Protein AF-A0A6H0SGT1-F1 (afdb_monomer)

Structure (mmCIF, N/CA/C/O backbone):
data_AF-A0A6H0SGT1-F1
#
_entry.id   AF-A0A6H0SGT1-F1
#
loop_
_atom_site.group_PDB
_atom_site.id
_atom_site.type_symbol
_atom_site.label_atom_id
_atom_site.label_alt_id
_atom_site.label_comp_id
_atom_site.label_asym_id
_atom_site.label_entity_id
_atom_site.label_seq_id
_atom_site.pdbx_PDB_ins_code
_atom_site.Cartn_x
_atom_site.Cartn_y
_atom_site.Cartn_z
_atom_site.occupancy
_atom_site.B_iso_or_equiv
_atom_site.auth_seq_id
_atom_site.auth_comp_id
_atom_site.auth_asym_id
_atom_site.auth_atom_id
_atom_site.pdbx_PDB_model_num
ATOM 1 N N . MET A 1 1 ? 13.931 -27.449 9.628 1.00 47.72 1 MET A N 1
ATOM 2 C CA . MET A 1 1 ? 12.534 -27.487 9.147 1.00 47.72 1 MET A CA 1
ATOM 3 C C . MET A 1 1 ? 11.680 -26.548 9.993 1.00 47.72 1 MET A C 1
ATOM 5 O O . MET A 1 1 ? 11.081 -26.978 10.964 1.00 47.72 1 MET A O 1
ATOM 9 N N . LEU A 1 2 ? 11.683 -25.255 9.665 1.00 51.72 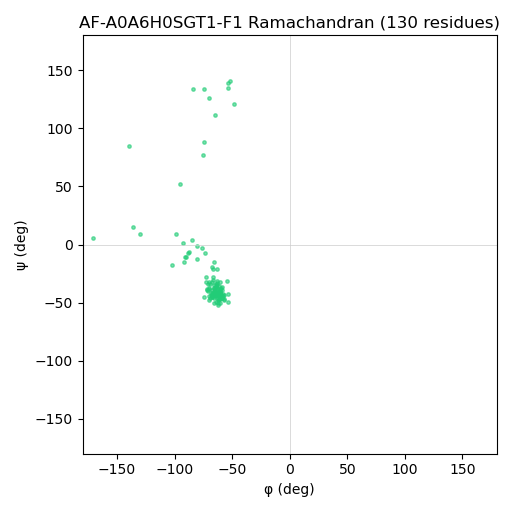2 LEU A N 1
ATOM 10 C CA . LEU A 1 2 ? 10.940 -24.199 10.367 1.00 51.72 2 LEU A CA 1
ATOM 11 C C . LEU A 1 2 ? 10.370 -23.258 9.300 1.00 51.72 2 LEU A C 1
ATOM 13 O O . LEU A 1 2 ? 11.029 -22.300 8.916 1.00 51.72 2 LEU A O 1
ATOM 17 N N . GLY A 1 3 ? 9.203 -23.582 8.737 1.00 54.75 3 GLY A N 1
ATOM 18 C CA . GLY A 1 3 ? 8.656 -22.749 7.659 1.00 54.75 3 GLY A CA 1
ATOM 19 C C . GLY A 1 3 ? 7.230 -23.014 7.177 1.00 54.75 3 GLY A C 1
ATOM 20 O O . GLY A 1 3 ? 6.842 -22.392 6.200 1.00 54.75 3 GLY A O 1
ATOM 21 N N . VAL A 1 4 ? 6.433 -23.904 7.792 1.00 51.19 4 VAL A N 1
ATOM 22 C CA . VAL A 1 4 ? 5.152 -24.334 7.169 1.00 51.19 4 VAL A CA 1
ATOM 23 C C . VAL A 1 4 ? 3.915 -24.266 8.088 1.00 51.19 4 VAL A C 1
ATOM 25 O O . VAL A 1 4 ? 2.831 -24.660 7.685 1.00 51.19 4 VAL A O 1
ATOM 28 N N . ILE A 1 5 ? 3.982 -23.682 9.292 1.00 56.22 5 ILE A N 1
ATOM 29 C CA . ILE A 1 5 ? 2.788 -23.601 10.177 1.00 56.22 5 ILE A CA 1
ATOM 30 C C . ILE A 1 5 ? 1.982 -22.287 10.006 1.00 56.22 5 ILE A C 1
ATOM 32 O O . ILE A 1 5 ? 0.940 -22.103 10.622 1.00 56.22 5 ILE A O 1
ATOM 36 N N . ALA A 1 6 ? 2.370 -21.377 9.106 1.00 55.41 6 ALA A N 1
ATOM 37 C CA . ALA A 1 6 ? 1.659 -20.100 8.923 1.00 55.41 6 ALA A CA 1
ATOM 38 C C . ALA A 1 6 ? 0.373 -20.178 8.062 1.00 55.41 6 ALA A C 1
ATOM 40 O O . ALA A 1 6 ? -0.288 -19.165 7.862 1.00 55.41 6 ALA A O 1
ATOM 41 N N . GLY A 1 7 ? 0.016 -21.353 7.527 1.00 47.03 7 GLY A N 1
ATOM 42 C CA . GLY A 1 7 ? -1.015 -21.478 6.486 1.00 47.03 7 GLY A CA 1
ATOM 43 C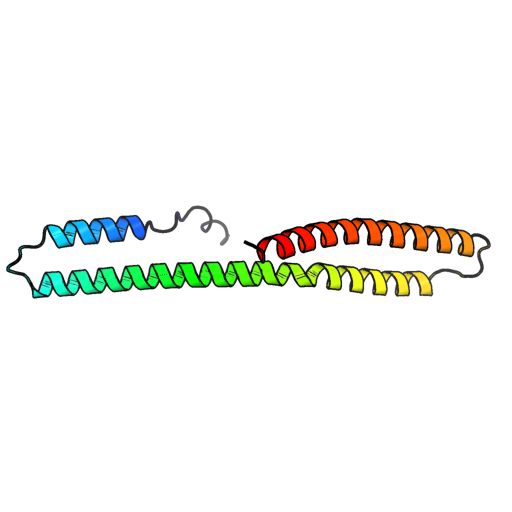 C . GLY A 1 7 ? -2.459 -21.696 6.950 1.00 47.03 7 GLY A C 1
ATOM 44 O O . GLY A 1 7 ? -3.353 -21.620 6.115 1.00 47.03 7 GLY A O 1
ATOM 45 N N . ASN A 1 8 ? -2.718 -21.984 8.233 1.00 49.97 8 ASN A N 1
ATOM 46 C CA . ASN A 1 8 ? -4.068 -22.381 8.676 1.00 49.97 8 ASN A CA 1
ATOM 47 C C . ASN A 1 8 ? -4.552 -21.723 9.979 1.00 49.97 8 ASN A C 1
ATOM 49 O O . ASN A 1 8 ? -5.533 -22.165 10.576 1.00 49.97 8 ASN A O 1
ATOM 53 N N . LEU A 1 9 ? -3.891 -20.655 10.431 1.00 53.16 9 LEU A N 1
ATOM 54 C CA . LEU A 1 9 ? -4.444 -19.807 11.484 1.00 53.16 9 LEU A CA 1
ATOM 55 C C . LEU A 1 9 ? -5.554 -18.964 10.859 1.00 53.16 9 LEU A C 1
ATOM 57 O O . LEU A 1 9 ? -5.316 -17.863 10.368 1.00 53.16 9 LEU A O 1
ATOM 61 N N . LYS A 1 10 ? -6.778 -19.507 10.851 1.00 63.91 10 LYS A N 1
ATOM 62 C CA . LYS A 1 10 ? -7.983 -18.700 10.652 1.00 63.91 10 LYS A CA 1
ATOM 63 C C . LYS A 1 10 ? -7.862 -17.508 11.611 1.00 63.91 10 LYS A C 1
ATOM 65 O O . LYS A 1 10 ? -7.723 -17.751 12.814 1.00 63.91 10 LYS A O 1
ATOM 70 N N . PRO A 1 11 ? -7.863 -16.259 11.111 1.00 66.62 11 PRO A N 1
ATOM 71 C CA . PRO A 1 11 ? -7.789 -15.106 11.987 1.00 66.62 11 PRO A CA 1
ATOM 72 C C . PRO A 1 11 ? -8.899 -15.221 13.038 1.00 66.62 11 PRO A C 1
ATOM 74 O O . PRO A 1 11 ? -10.003 -15.665 12.693 1.00 66.62 11 PRO A O 1
ATOM 77 N N . PRO A 1 12 ? -8.620 -14.891 14.309 1.00 73.25 12 PRO A N 1
ATOM 78 C CA . PRO A 1 12 ? -9.635 -14.941 15.347 1.00 73.25 12 PRO A CA 1
ATOM 79 C C . PRO A 1 12 ? -10.851 -14.122 14.905 1.00 73.25 12 PRO A C 1
ATOM 81 O O . PRO A 1 12 ? -10.713 -13.022 14.369 1.00 73.25 12 PRO A O 1
ATOM 84 N N . ASP A 1 13 ? -12.046 -14.681 15.086 1.00 83.94 13 ASP A N 1
ATOM 85 C CA . ASP A 1 13 ? -13.299 -14.014 14.731 1.00 83.94 13 ASP A CA 1
ATOM 86 C C . ASP A 1 13 ? -13.624 -12.933 15.771 1.00 83.94 13 ASP A C 1
ATOM 88 O O . ASP A 1 13 ? -14.434 -13.123 16.678 1.00 83.94 13 ASP A O 1
ATOM 92 N N . VAL A 1 14 ? -12.927 -11.799 15.668 1.00 85.56 14 VAL A N 1
ATOM 93 C CA . VAL A 1 14 ? -13.038 -10.669 16.603 1.00 85.56 14 VAL A CA 1
ATOM 94 C C . VAL A 1 14 ? -14.463 -10.117 16.631 1.00 85.56 14 VAL A C 1
ATOM 96 O O . VAL A 1 14 ? -14.975 -9.786 17.697 1.00 85.56 14 VAL A O 1
ATOM 99 N N . ARG A 1 15 ? -15.147 -10.085 15.480 1.00 88.44 15 ARG A N 1
ATOM 100 C CA . ARG A 1 15 ? -16.544 -9.634 15.399 1.00 88.44 15 ARG A CA 1
ATOM 101 C C . ARG A 1 15 ? -17.473 -10.586 16.150 1.00 88.44 15 ARG A C 1
ATOM 103 O O . ARG A 1 15 ? -18.308 -10.125 16.921 1.00 88.44 15 ARG A O 1
ATOM 110 N N . GLY A 1 16 ? -17.288 -11.896 15.987 1.00 90.75 16 GLY A N 1
ATOM 111 C CA . GLY A 1 16 ? -18.028 -12.904 16.747 1.00 90.75 16 GLY A CA 1
ATOM 112 C C . GLY A 1 16 ? -17.770 -12.846 18.257 1.00 90.75 16 GLY A C 1
ATOM 113 O O . GLY A 1 16 ? -18.674 -13.134 19.038 1.00 90.75 16 GLY A O 1
ATOM 114 N N . LEU A 1 17 ? -16.568 -12.447 18.686 1.00 88.94 17 LEU A N 1
ATOM 115 C CA . LEU A 1 17 ? -16.254 -12.221 20.102 1.00 88.94 17 LEU A CA 1
ATOM 116 C C . LEU A 1 17 ? -16.967 -10.982 20.663 1.00 88.94 17 LEU A C 1
ATOM 118 O O . LEU A 1 17 ? -17.571 -11.079 21.724 1.00 88.94 17 LEU A O 1
ATOM 122 N N . ILE A 1 18 ? -16.979 -9.862 19.933 1.00 92.56 18 ILE A N 1
ATOM 123 C CA . ILE A 1 18 ? -17.685 -8.635 20.348 1.00 92.56 18 ILE A CA 1
ATOM 124 C C . ILE A 1 18 ? -19.188 -8.894 20.521 1.00 92.56 18 ILE A C 1
ATOM 126 O O . ILE A 1 18 ? -19.773 -8.477 21.515 1.00 92.56 18 ILE A O 1
ATOM 130 N N . VAL A 1 19 ? -19.814 -9.632 19.597 1.00 94.00 19 VAL A N 1
ATOM 131 C CA . VAL A 1 19 ? -21.243 -9.988 19.702 1.00 94.00 19 VAL A CA 1
ATOM 132 C C . VAL A 1 19 ? -21.528 -10.798 20.971 1.00 94.00 19 VAL A C 1
ATOM 134 O O . VAL A 1 19 ? -22.531 -10.560 21.639 1.00 94.00 19 VAL A O 1
ATOM 137 N N . LYS A 1 20 ? -20.639 -11.728 21.337 1.00 93.00 20 LYS A N 1
ATOM 138 C CA . LYS A 1 20 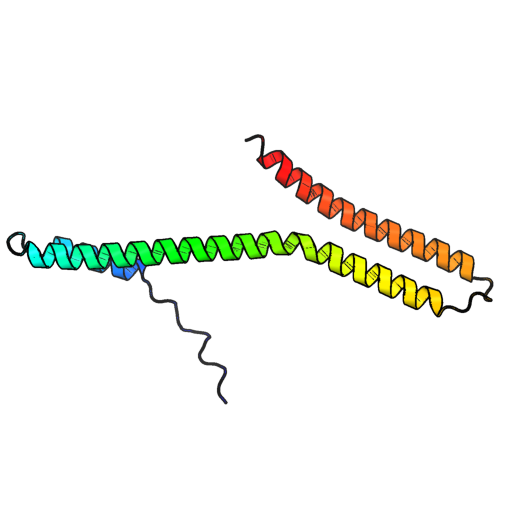? -20.767 -12.493 22.587 1.00 93.00 20 LYS A CA 1
ATOM 139 C C . LYS A 1 20 ? -20.591 -11.608 23.819 1.00 93.00 20 LYS A C 1
ATOM 141 O O . LYS A 1 20 ? -21.348 -11.763 24.770 1.00 93.00 20 LYS A O 1
ATOM 146 N N . ASP A 1 21 ? -19.635 -10.682 23.798 1.00 92.06 21 ASP A N 1
ATOM 147 C CA . ASP A 1 21 ? -19.424 -9.735 24.898 1.00 92.06 21 ASP A CA 1
ATOM 148 C C . ASP A 1 21 ? -20.651 -8.812 25.081 1.00 92.06 21 ASP A C 1
ATOM 150 O O . ASP A 1 21 ? -21.024 -8.511 26.216 1.00 92.06 21 ASP A O 1
ATOM 154 N N . MET A 1 22 ? -21.334 -8.428 23.993 1.00 92.56 22 MET A N 1
ATOM 155 C CA . MET A 1 22 ? -22.591 -7.663 24.045 1.00 92.56 22 MET A CA 1
ATOM 156 C C . MET A 1 22 ? -23.756 -8.466 24.639 1.00 92.56 22 MET A C 1
ATOM 158 O O . MET A 1 22 ? -24.433 -7.967 25.534 1.00 92.56 22 MET A O 1
ATOM 162 N N . ASP A 1 23 ? -23.945 -9.725 24.229 1.00 94.25 23 ASP A N 1
ATOM 163 C CA . ASP A 1 23 ? -24.951 -10.622 24.833 1.00 94.25 23 ASP A CA 1
ATOM 164 C C . ASP A 1 23 ? -24.671 -10.853 26.330 1.00 94.25 23 ASP A C 1
ATOM 166 O O . ASP A 1 23 ? -25.583 -10.859 27.158 1.00 94.25 23 ASP A O 1
ATOM 170 N N . LEU A 1 24 ? -23.397 -10.972 26.722 1.00 92.56 24 LEU A N 1
ATOM 171 C CA . LEU A 1 24 ? -23.014 -11.043 28.133 1.00 92.56 24 LEU A CA 1
ATOM 172 C C . LEU A 1 24 ? -23.362 -9.757 28.886 1.00 92.56 24 LEU A C 1
ATOM 174 O O . LEU A 1 24 ? -23.874 -9.840 30.002 1.00 92.56 24 LEU A O 1
ATOM 178 N N . LEU A 1 25 ? -23.122 -8.586 28.293 1.00 92.25 25 LEU A N 1
ATOM 179 C CA . LEU A 1 25 ? -23.464 -7.303 28.902 1.00 92.25 25 LEU A CA 1
ATOM 180 C C . LEU A 1 25 ? -24.970 -7.173 29.151 1.00 92.25 25 LEU A C 1
ATOM 182 O O 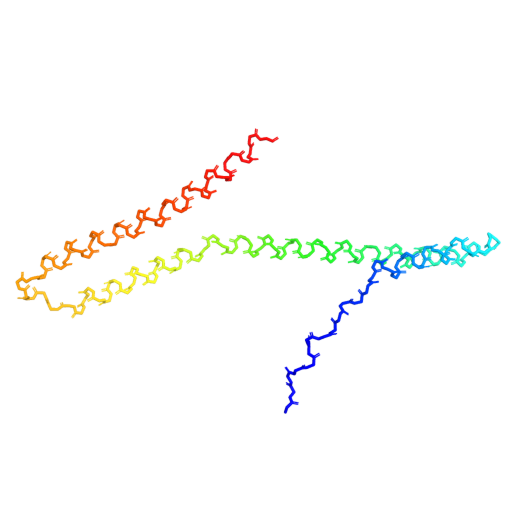. LEU A 1 25 ? -25.370 -6.697 30.214 1.00 92.25 25 LEU A O 1
ATOM 186 N N . GLU A 1 26 ? -25.807 -7.621 28.217 1.00 92.94 26 GLU A N 1
ATOM 187 C CA . GLU A 1 26 ? -27.265 -7.620 28.373 1.00 92.94 26 GLU A CA 1
ATOM 188 C C . GLU A 1 26 ? -27.720 -8.486 29.553 1.00 92.94 26 GLU A C 1
ATOM 190 O O . GLU A 1 26 ? -28.628 -8.099 30.289 1.00 92.94 26 GLU A O 1
ATOM 195 N N . ARG A 1 27 ? -27.032 -9.605 29.797 1.00 93.56 27 ARG A N 1
ATOM 196 C CA . ARG A 1 27 ? -27.345 -10.559 30.872 1.00 93.56 27 ARG A CA 1
ATOM 197 C C . ARG A 1 27 ? -26.841 -10.145 32.255 1.00 93.56 27 ARG A C 1
ATOM 199 O O . ARG A 1 27 ? -27.241 -10.768 33.239 1.00 93.56 27 ARG A O 1
ATOM 206 N N . ILE A 1 28 ? -25.965 -9.140 32.367 1.00 89.69 28 ILE A N 1
ATOM 207 C CA . ILE A 1 28 ? -25.482 -8.682 33.677 1.00 89.69 28 ILE A CA 1
ATOM 208 C C . ILE A 1 28 ? -26.623 -7.969 34.424 1.00 89.69 28 ILE A C 1
ATOM 210 O O . ILE A 1 28 ? -27.167 -6.992 33.902 1.00 89.69 28 ILE A O 1
ATOM 214 N N . PRO A 1 29 ? -26.944 -8.386 35.662 1.00 92.00 29 PRO A N 1
ATOM 215 C CA . PRO A 1 29 ? -27.939 -7.725 36.5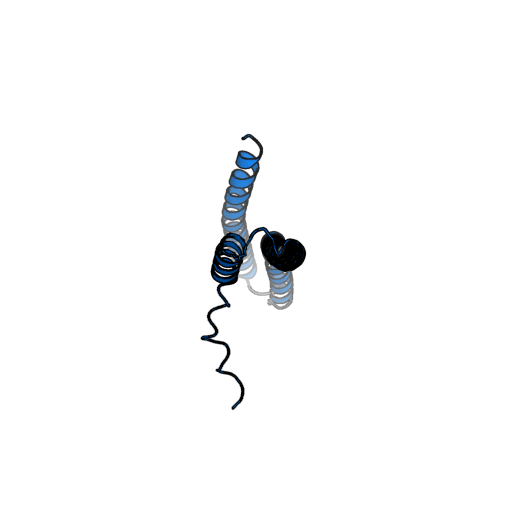01 1.00 92.00 29 PRO A CA 1
ATOM 216 C 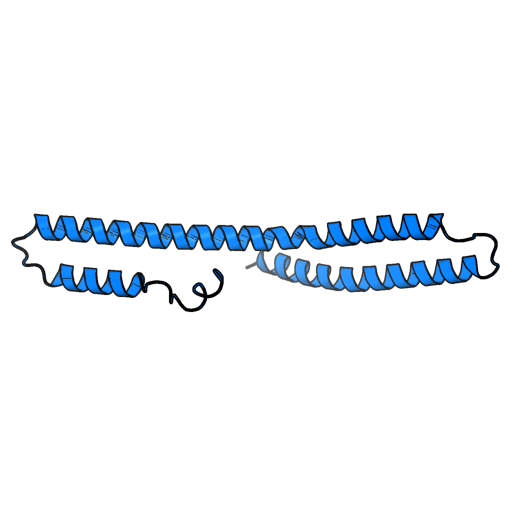C . PRO A 1 29 ? -27.705 -6.209 36.656 1.00 92.00 29 PRO A C 1
ATOM 218 O O . PRO A 1 29 ? -26.565 -5.747 36.752 1.00 92.00 29 PRO A O 1
ATOM 221 N N . ALA A 1 30 ? -28.783 -5.416 36.653 1.00 85.56 30 ALA A N 1
ATOM 222 C CA . ALA A 1 30 ? -28.713 -3.948 36.642 1.00 85.56 30 ALA A CA 1
ATOM 223 C C . ALA A 1 30 ? -28.131 -3.338 37.934 1.00 85.56 30 ALA A C 1
ATOM 225 O O . ALA A 1 30 ? -27.613 -2.225 37.914 1.00 85.56 30 ALA A O 1
ATOM 226 N N . ASP A 1 31 ? -28.165 -4.080 39.039 1.00 88.75 31 ASP A N 1
ATOM 227 C CA . ASP A 1 31 ? -27.531 -3.745 40.317 1.00 88.75 31 ASP A CA 1
ATOM 228 C C . ASP A 1 31 ? -25.992 -3.767 40.243 1.00 88.75 31 ASP A C 1
ATOM 230 O O . ASP A 1 31 ? -25.321 -3.130 41.052 1.00 88.75 31 ASP A O 1
ATOM 234 N N . GLN A 1 32 ? -25.408 -4.427 39.237 1.00 91.31 32 GLN A N 1
ATOM 235 C CA . GLN A 1 32 ? -23.957 -4.531 39.050 1.00 91.31 32 GLN A CA 1
ATOM 236 C C . GLN A 1 32 ? -23.414 -3.462 38.088 1.00 91.31 32 GLN A C 1
ATOM 238 O O . GLN A 1 32 ? -22.688 -3.769 37.135 1.00 91.31 32 GLN A O 1
ATOM 243 N N . ALA A 1 33 ? -23.741 -2.192 38.348 1.00 91.00 33 ALA A N 1
ATOM 244 C CA . ALA A 1 33 ? -23.394 -1.058 37.484 1.00 91.00 33 ALA A CA 1
ATOM 245 C C . ALA A 1 33 ? -21.888 -0.971 37.161 1.00 91.00 33 ALA A C 1
ATOM 247 O O . ALA A 1 33 ? -21.507 -0.787 36.006 1.00 91.00 33 ALA A O 1
ATOM 248 N N . GLU A 1 34 ? -21.018 -1.185 38.151 1.00 91.69 34 GLU A N 1
ATOM 249 C CA . GLU A 1 34 ? -19.562 -1.123 37.964 1.00 91.69 34 GLU A CA 1
ATOM 250 C C . GLU A 1 34 ? -19.035 -2.241 37.043 1.00 91.69 34 GLU A C 1
ATOM 252 O O . GLU A 1 34 ? -18.136 -2.029 36.228 1.00 91.69 34 GLU A O 1
ATOM 257 N N . ARG A 1 35 ? -19.614 -3.445 37.137 1.00 91.00 35 ARG A N 1
ATOM 258 C CA . ARG A 1 35 ? -19.232 -4.584 36.293 1.00 91.00 35 ARG A CA 1
ATOM 259 C C . ARG A 1 35 ? -19.687 -4.372 34.851 1.00 91.00 35 ARG A C 1
ATOM 261 O O . ARG A 1 35 ? -18.919 -4.661 33.936 1.00 91.00 35 ARG A O 1
ATOM 268 N N . ARG A 1 36 ? -20.895 -3.827 34.654 1.00 93.31 36 ARG A N 1
ATOM 269 C CA . ARG A 1 36 ? -21.393 -3.431 33.327 1.00 93.31 36 ARG A CA 1
ATOM 270 C C . ARG A 1 36 ? -20.495 -2.373 32.697 1.00 93.31 36 ARG A C 1
ATOM 272 O O . ARG A 1 36 ? -20.084 -2.548 31.557 1.00 93.31 36 ARG A O 1
ATOM 279 N N . ALA A 1 37 ? -20.132 -1.336 33.453 1.00 93.94 37 ALA A N 1
ATOM 280 C CA . ALA A 1 37 ? -19.255 -0.271 32.972 1.00 93.94 37 ALA A CA 1
ATOM 281 C C . ALA A 1 37 ? -17.875 -0.802 32.544 1.00 93.94 37 ALA A C 1
ATOM 283 O O . ALA A 1 37 ? -17.376 -0.445 31.480 1.00 93.94 37 ALA A O 1
ATOM 284 N N . ARG A 1 38 ? -17.280 -1.710 33.331 1.00 93.44 38 ARG A N 1
ATOM 285 C CA . ARG A 1 38 ? -15.999 -2.344 32.981 1.00 93.44 38 ARG A CA 1
ATOM 286 C C . ARG A 1 38 ? -16.079 -3.207 31.723 1.00 93.44 38 ARG A C 1
ATOM 288 O O . ARG A 1 38 ? -15.163 -3.163 30.907 1.00 93.44 38 ARG A O 1
ATOM 295 N N . LEU A 1 39 ? -17.148 -3.988 31.566 1.00 93.31 39 LEU A N 1
ATOM 296 C CA . LEU A 1 39 ? -17.330 -4.812 30.371 1.00 93.31 39 LEU A CA 1
ATOM 297 C C . LEU A 1 39 ? -17.553 -3.934 29.133 1.00 93.31 39 LEU A C 1
ATOM 299 O O . LEU A 1 39 ? -16.885 -4.151 28.126 1.00 93.31 39 LEU A O 1
ATOM 303 N N . GLN A 1 40 ? -18.396 -2.901 29.242 1.00 94.06 40 GLN A N 1
ATOM 304 C CA . GLN A 1 40 ? -18.619 -1.916 28.181 1.00 94.06 40 GLN A CA 1
ATOM 305 C C . GLN A 1 40 ? -17.300 -1.288 27.711 1.00 94.06 40 GLN A C 1
ATOM 307 O O . GLN A 1 40 ? -16.999 -1.339 26.525 1.00 94.06 40 GLN A O 1
ATOM 312 N N . ALA A 1 41 ? -16.459 -0.814 28.637 1.00 94.94 41 ALA A N 1
ATOM 313 C CA . ALA A 1 41 ? -15.162 -0.232 28.290 1.00 94.94 41 ALA A CA 1
ATOM 314 C C . ALA A 1 41 ? -14.246 -1.215 27.530 1.00 94.94 41 ALA A C 1
ATOM 316 O O . ALA A 1 41 ? -13.535 -0.822 26.607 1.00 94.94 41 ALA A O 1
ATOM 317 N N . SER A 1 42 ? -14.276 -2.508 27.879 1.00 93.50 42 SER A N 1
ATOM 318 C CA . SER A 1 42 ? -13.509 -3.531 27.156 1.00 93.50 42 SER A CA 1
ATOM 319 C C . SER A 1 42 ? -14.049 -3.807 25.750 1.00 93.50 42 SER A C 1
ATOM 321 O O . SER A 1 42 ? -13.266 -4.186 24.876 1.00 93.50 42 SER A O 1
ATOM 323 N N . ILE A 1 43 ? -15.362 -3.698 25.543 1.00 94.31 43 ILE A N 1
ATOM 324 C CA . ILE A 1 43 ? -15.990 -3.850 24.227 1.00 94.31 43 ILE A CA 1
ATOM 325 C C . ILE A 1 43 ? -15.623 -2.666 23.341 1.00 94.31 43 ILE A C 1
ATOM 327 O O . ILE A 1 43 ? -15.175 -2.881 22.217 1.00 94.31 43 ILE A O 1
ATOM 331 N N . ASP A 1 44 ? -15.745 -1.448 23.868 1.00 95.75 44 ASP A N 1
ATOM 332 C CA . ASP A 1 44 ? -15.426 -0.216 23.147 1.00 95.75 44 ASP A CA 1
ATOM 333 C C . ASP A 1 44 ? -13.969 -0.240 22.663 1.00 95.75 44 ASP A C 1
ATOM 335 O O . ASP A 1 44 ? -13.708 -0.072 21.473 1.00 95.75 44 ASP A O 1
ATOM 339 N N . GLN A 1 45 ? -13.030 -0.623 23.537 1.00 94.88 45 GLN A N 1
ATOM 340 C CA . GLN A 1 45 ? -11.626 -0.783 23.157 1.00 94.88 45 GLN A CA 1
ATOM 341 C C . GLN A 1 45 ? -11.432 -1.784 21.999 1.00 94.88 45 GLN A C 1
ATOM 343 O O . GLN A 1 45 ? -10.668 -1.522 21.069 1.00 94.88 45 GLN A O 1
ATOM 348 N N . ARG A 1 46 ? -12.124 -2.934 22.014 1.00 92.69 46 ARG A N 1
ATOM 349 C CA . ARG A 1 46 ? -12.031 -3.917 20.916 1.00 92.69 46 ARG A CA 1
ATOM 350 C C . ARG A 1 46 ? -12.606 -3.384 19.603 1.00 92.69 46 ARG A C 1
ATOM 352 O O . ARG A 1 46 ? -12.110 -3.743 18.534 1.00 92.69 46 ARG A O 1
ATOM 359 N N . ILE A 1 47 ? -13.658 -2.570 19.667 1.00 93.88 47 ILE A N 1
ATOM 360 C CA . ILE A 1 47 ? -14.247 -1.920 18.492 1.00 93.88 47 ILE A CA 1
ATOM 361 C C . ILE A 1 47 ? -13.241 -0.927 17.898 1.00 93.88 47 ILE A C 1
ATOM 363 O O . ILE A 1 47 ? -12.992 -0.980 16.693 1.00 93.88 47 ILE A O 1
ATOM 367 N N . ASP A 1 48 ? -12.606 -0.103 18.729 1.00 94.56 48 ASP A N 1
ATOM 368 C CA . ASP A 1 48 ? -11.600 0.875 18.296 1.00 94.56 48 ASP A CA 1
ATOM 369 C C . ASP A 1 48 ? -10.389 0.207 17.630 1.00 94.56 48 ASP A C 1
ATOM 371 O O . ASP A 1 48 ? -9.912 0.647 16.578 1.00 94.56 48 ASP A O 1
ATOM 375 N N . GLU A 1 49 ? -9.918 -0.910 18.190 1.00 91.12 49 GLU A N 1
ATOM 376 C CA . GLU A 1 49 ? -8.853 -1.720 17.591 1.00 91.12 49 GLU A CA 1
ATOM 377 C C . GLU A 1 49 ? -9.259 -2.257 16.208 1.00 91.12 49 GLU A C 1
ATOM 379 O O . GLU A 1 49 ? -8.461 -2.231 15.263 1.00 91.12 49 GLU A O 1
ATOM 384 N N . LEU A 1 50 ? -10.510 -2.707 16.054 1.00 89.50 50 LEU A N 1
ATOM 385 C CA . LEU A 1 50 ? -11.035 -3.213 14.785 1.00 89.50 50 LEU A CA 1
ATOM 386 C C . LEU A 1 50 ? -11.163 -2.104 13.729 1.00 89.50 50 LEU A C 1
ATOM 388 O O . LEU A 1 50 ? -10.860 -2.342 12.556 1.00 89.50 50 LEU A O 1
ATOM 392 N N . ILE A 1 51 ? -11.583 -0.904 14.135 1.00 91.50 51 ILE A N 1
ATOM 393 C CA . ILE A 1 51 ? -11.635 0.281 13.271 1.00 91.50 51 ILE A CA 1
ATOM 394 C C . ILE A 1 51 ? -10.221 0.639 12.809 1.00 91.50 51 ILE A C 1
ATOM 396 O O . ILE A 1 51 ? -9.966 0.671 11.604 1.00 91.50 51 ILE A O 1
ATOM 400 N N . THR A 1 52 ? -9.281 0.777 13.746 1.00 92.00 52 THR A N 1
ATOM 401 C CA . THR A 1 52 ? -7.877 1.122 13.466 1.00 92.00 52 THR A CA 1
ATOM 402 C C . THR A 1 52 ? -7.223 0.114 12.515 1.00 92.00 52 THR A C 1
ATOM 404 O O . THR A 1 52 ? -6.518 0.481 11.572 1.00 92.00 52 THR A O 1
ATOM 407 N N . ALA A 1 53 ? -7.462 -1.185 12.716 1.00 86.31 53 ALA A N 1
ATOM 408 C CA . ALA A 1 53 ? -6.954 -2.228 11.826 1.00 86.31 53 ALA A CA 1
ATOM 409 C C . ALA A 1 53 ? -7.564 -2.139 10.414 1.00 86.31 53 ALA A C 1
ATOM 411 O O . ALA A 1 53 ? -6.870 -2.364 9.412 1.00 86.31 53 ALA A O 1
ATOM 412 N N . GLY A 1 54 ? -8.852 -1.800 10.322 1.00 86.19 54 GLY A N 1
ATOM 413 C CA . GLY A 1 54 ? -9.543 -1.552 9.059 1.00 86.19 54 GLY A CA 1
ATOM 414 C C . GLY A 1 54 ? -8.965 -0.355 8.306 1.00 86.19 54 GLY A C 1
ATOM 415 O O . GLY A 1 54 ? -8.680 -0.467 7.111 1.00 86.19 54 GLY A O 1
ATOM 416 N N . GLU A 1 55 ? -8.726 0.751 9.007 1.00 87.88 55 GLU A N 1
ATOM 417 C CA . GLU A 1 55 ? -8.102 1.962 8.466 1.00 87.88 55 GLU A CA 1
ATOM 418 C C . GLU A 1 55 ? -6.695 1.677 7.947 1.00 87.88 55 GLU A C 1
ATOM 420 O O . GLU A 1 55 ? -6.428 1.921 6.772 1.00 87.88 55 GLU A O 1
ATOM 425 N N . ARG A 1 56 ? -5.837 1.021 8.738 1.00 83.25 56 ARG A N 1
ATOM 426 C CA . ARG A 1 56 ? -4.496 0.622 8.278 1.00 83.25 56 ARG A CA 1
ATOM 427 C C . ARG A 1 56 ? -4.526 -0.287 7.061 1.00 83.25 56 ARG A C 1
ATOM 429 O O . ARG A 1 56 ? -3.695 -0.162 6.168 1.00 83.25 56 ARG A O 1
ATOM 436 N N . THR A 1 57 ? -5.475 -1.217 6.997 1.00 79.31 57 THR A N 1
ATOM 437 C CA . THR A 1 57 ? -5.624 -2.084 5.819 1.00 79.31 57 THR A CA 1
ATOM 438 C C . THR A 1 57 ? -6.001 -1.269 4.584 1.00 79.31 57 THR A C 1
ATOM 440 O O . THR A 1 57 ? -5.546 -1.570 3.477 1.00 79.31 57 THR A O 1
ATOM 443 N N . ARG A 1 58 ? -6.823 -0.230 4.761 1.00 79.69 58 ARG A N 1
ATOM 444 C CA . ARG A 1 58 ? -7.212 0.689 3.693 1.00 79.69 58 ARG A CA 1
ATOM 445 C C . ARG A 1 58 ? -6.037 1.554 3.251 1.00 79.69 58 ARG A C 1
ATOM 447 O O . ARG A 1 58 ? -5.765 1.583 2.060 1.00 79.69 58 ARG A O 1
ATOM 454 N N . GLU A 1 59 ? -5.283 2.124 4.185 1.00 77.12 59 GLU A N 1
ATOM 455 C CA . GLU A 1 59 ? -4.050 2.869 3.909 1.00 77.12 59 GLU A CA 1
ATOM 456 C C . GLU A 1 59 ? -3.017 2.012 3.176 1.00 77.12 59 GLU A C 1
ATOM 458 O O . GLU A 1 59 ? -2.443 2.449 2.184 1.00 77.12 59 GLU A O 1
ATOM 463 N N . LEU A 1 60 ? -2.811 0.763 3.603 1.00 74.69 60 LEU A N 1
ATOM 464 C CA . LEU A 1 60 ? -1.918 -0.174 2.919 1.00 74.69 60 LEU A CA 1
ATOM 465 C C . LEU A 1 60 ? -2.417 -0.509 1.509 1.00 74.69 60 LEU A C 1
ATOM 467 O O . LEU A 1 60 ? -1.612 -0.608 0.584 1.00 74.69 60 LEU A O 1
ATOM 471 N N . ARG A 1 61 ? -3.733 -0.670 1.316 1.00 74.50 61 ARG A N 1
ATOM 472 C CA . ARG A 1 61 ? -4.327 -0.848 -0.019 1.00 74.50 61 ARG A CA 1
ATOM 473 C C . ARG A 1 61 ? -4.148 0.386 -0.887 1.00 74.50 61 ARG A C 1
ATOM 475 O O . ARG A 1 61 ? -3.815 0.227 -2.056 1.00 74.50 61 ARG A O 1
ATOM 482 N N . ASP A 1 62 ? -4.339 1.575 -0.338 1.00 71.31 62 ASP A N 1
ATOM 483 C CA . ASP A 1 62 ? -4.204 2.834 -1.064 1.00 71.31 62 ASP A CA 1
ATOM 484 C C . ASP A 1 62 ? -2.735 3.118 -1.398 1.00 71.31 62 ASP A C 1
ATOM 486 O O . ASP A 1 62 ? -2.431 3.502 -2.524 1.00 71.31 62 ASP A O 1
ATOM 490 N N . ALA A 1 63 ? -1.804 2.801 -0.496 1.00 67.19 63 ALA A N 1
ATOM 491 C CA . ALA A 1 63 ? -0.366 2.829 -0.747 1.00 67.19 63 ALA A CA 1
ATOM 492 C C . ALA A 1 63 ? 0.063 1.788 -1.799 1.00 67.19 63 ALA A C 1
ATOM 494 O O . ALA A 1 63 ? 0.875 2.073 -2.677 1.00 67.19 63 ALA A O 1
ATOM 495 N N . ALA A 1 64 ? -0.504 0.580 -1.775 1.00 63.66 64 ALA A N 1
ATOM 496 C CA . ALA A 1 64 ? -0.251 -0.425 -2.808 1.00 63.66 64 ALA A CA 1
ATOM 497 C C . ALA A 1 64 ? -0.862 -0.031 -4.168 1.00 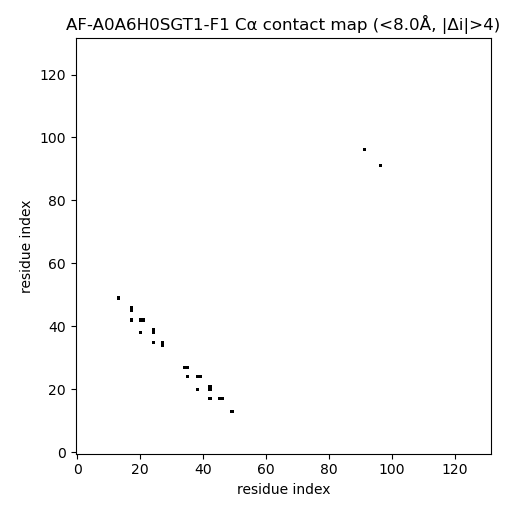63.66 64 ALA A C 1
ATOM 499 O O . ALA A 1 64 ? -0.295 -0.325 -5.223 1.00 63.66 64 ALA A O 1
ATOM 500 N N . MET A 1 65 ? -2.009 0.652 -4.160 1.00 61.00 65 MET A N 1
ATOM 501 C CA . MET A 1 65 ? -2.652 1.194 -5.358 1.00 61.00 65 MET A CA 1
ATOM 502 C C . MET A 1 65 ? -1.885 2.395 -5.919 1.00 61.00 65 MET A C 1
ATOM 504 O O . MET A 1 65 ? -1.732 2.480 -7.135 1.00 61.00 65 MET A O 1
ATOM 508 N N . SER A 1 66 ? -1.336 3.275 -5.079 1.00 59.41 66 SER A N 1
ATOM 509 C CA . SER A 1 66 ? -0.463 4.367 -5.523 1.00 59.41 66 SER A CA 1
ATOM 510 C C . SER A 1 66 ? 0.870 3.841 -6.072 1.00 59.41 66 SER A C 1
ATOM 512 O O . SER A 1 66 ? 1.371 4.355 -7.073 1.00 59.41 66 SER A O 1
ATOM 514 N N . TYR A 1 67 ? 1.380 2.722 -5.542 1.00 53.03 67 TYR A N 1
ATOM 515 C CA . TYR A 1 67 ? 2.564 2.035 -6.073 1.00 53.03 67 TYR A CA 1
ATOM 516 C C . TYR A 1 67 ? 2.378 1.490 -7.506 1.00 53.03 67 TYR A C 1
ATOM 518 O O . TYR A 1 67 ? 3.357 1.340 -8.244 1.00 53.03 67 TYR A O 1
ATOM 526 N N . ARG A 1 68 ? 1.137 1.272 -7.980 1.00 54.25 68 ARG A N 1
ATOM 527 C CA . ARG A 1 68 ? 0.878 0.921 -9.394 1.00 54.25 68 ARG A CA 1
ATOM 528 C C . ARG A 1 68 ? 1.222 2.040 -10.385 1.00 54.25 68 ARG A C 1
ATOM 530 O O . ARG A 1 68 ? 1.345 1.746 -11.573 1.00 54.25 68 ARG A O 1
ATOM 537 N N . GLY A 1 69 ? 1.412 3.283 -9.936 1.00 58.53 69 GLY A N 1
ATOM 538 C CA . GLY A 1 69 ? 1.774 4.409 -10.804 1.00 58.53 69 GLY A CA 1
ATOM 539 C C . GLY A 1 69 ? 3.218 4.379 -11.321 1.00 58.53 69 GLY A C 1
ATOM 540 O O . GLY A 1 69 ? 3.469 4.853 -12.424 1.00 58.53 69 GLY A O 1
ATOM 541 N N . ASN A 1 70 ? 4.153 3.771 -10.581 1.00 61.94 70 ASN A N 1
ATOM 542 C CA . ASN A 1 70 ? 5.594 3.950 -10.824 1.00 61.94 70 ASN A CA 1
ATOM 543 C C . ASN A 1 70 ? 6.270 2.781 -11.564 1.00 61.94 70 ASN A C 1
ATOM 545 O O . ASN A 1 70 ? 7.361 2.929 -12.112 1.00 61.94 70 ASN A O 1
ATOM 549 N N . TRP A 1 71 ? 5.632 1.606 -11.604 1.00 66.88 71 TRP A N 1
ATOM 550 C CA . TRP A 1 71 ? 6.211 0.413 -12.236 1.00 66.88 71 TRP A CA 1
ATOM 551 C C . TRP A 1 71 ? 6.434 0.596 -13.741 1.00 66.88 71 TRP A C 1
ATOM 553 O O . TRP A 1 71 ? 7.459 0.180 -14.275 1.00 66.88 71 TRP A O 1
ATOM 563 N N . ARG A 1 72 ? 5.498 1.272 -14.422 1.00 70.12 72 ARG A N 1
ATOM 564 C CA . ARG A 1 72 ? 5.619 1.598 -15.848 1.00 70.12 72 ARG A CA 1
ATOM 565 C C . ARG A 1 72 ? 6.891 2.394 -16.125 1.00 70.12 72 ARG A C 1
ATOM 567 O O . ARG A 1 72 ? 7.616 2.056 -17.051 1.00 70.12 72 ARG A O 1
ATOM 574 N N . ASP A 1 73 ? 7.147 3.428 -15.335 1.00 69.75 73 ASP A N 1
ATOM 575 C CA . ASP A 1 73 ? 8.256 4.348 -15.581 1.00 69.75 73 ASP A CA 1
ATOM 576 C C . ASP A 1 73 ? 9.600 3.661 -15.297 1.00 69.75 73 ASP A C 1
ATOM 578 O O . ASP A 1 73 ? 10.550 3.845 -16.053 1.00 69.75 73 ASP A O 1
ATOM 582 N N . ILE A 1 74 ? 9.649 2.759 -14.307 1.00 64.94 74 ILE A N 1
ATOM 583 C CA . ILE A 1 74 ? 10.800 1.875 -14.059 1.00 64.94 74 ILE A CA 1
ATOM 584 C C . ILE A 1 74 ? 11.049 0.948 -15.257 1.00 64.94 74 ILE A C 1
ATOM 586 O O . ILE A 1 74 ? 12.179 0.855 -15.732 1.00 64.94 74 ILE A O 1
ATOM 590 N N . VAL A 1 75 ? 10.015 0.284 -15.787 1.00 71.31 75 VAL A N 1
ATOM 591 C CA . VAL A 1 75 ? 10.162 -0.596 -16.962 1.00 71.31 75 VAL A CA 1
ATOM 592 C C . VAL A 1 75 ? 10.584 0.197 -18.201 1.00 71.31 75 VAL A C 1
ATOM 594 O O . VAL A 1 75 ? 11.474 -0.242 -18.925 1.00 71.31 75 VAL A O 1
ATOM 597 N N . LEU A 1 76 ? 10.004 1.379 -18.431 1.00 72.12 76 LEU A N 1
ATOM 598 C CA . LEU A 1 76 ? 10.387 2.263 -19.536 1.00 72.12 76 LEU A CA 1
ATOM 599 C C . LEU A 1 76 ? 11.837 2.737 -19.408 1.00 72.12 76 LEU A C 1
ATOM 601 O O . LEU A 1 76 ? 12.566 2.721 -20.398 1.00 72.12 76 LEU A O 1
ATOM 605 N N . PHE A 1 77 ? 12.274 3.103 -18.202 1.00 71.25 77 PHE A N 1
ATOM 606 C CA . PHE A 1 77 ? 13.660 3.474 -17.927 1.00 71.25 77 PHE A CA 1
ATOM 607 C C . PHE A 1 77 ? 14.617 2.311 -18.217 1.00 71.25 77 PHE A C 1
ATOM 609 O O . PHE A 1 77 ? 15.595 2.487 -18.941 1.00 71.25 77 PHE A O 1
ATOM 616 N N . VAL A 1 78 ? 14.300 1.101 -17.744 1.00 73.38 78 VAL A N 1
ATOM 617 C CA . VAL A 1 78 ? 15.088 -0.109 -18.030 1.00 73.38 78 VAL A CA 1
ATOM 618 C C . VAL A 1 78 ? 15.132 -0.397 -19.532 1.00 73.38 78 VAL A C 1
ATOM 620 O O . VAL A 1 78 ? 16.208 -0.654 -20.067 1.00 73.38 78 VAL A O 1
ATOM 623 N N . CYS A 1 79 ? 14.005 -0.298 -20.242 1.00 76.12 79 CYS A N 1
ATOM 624 C CA . CYS A 1 79 ? 13.970 -0.450 -21.697 1.00 76.12 79 CYS A CA 1
ATOM 625 C C . CYS A 1 79 ? 14.846 0.589 -22.412 1.00 76.12 79 CYS A C 1
ATOM 627 O O . CYS A 1 79 ? 15.578 0.222 -23.327 1.00 76.12 79 CYS A O 1
ATOM 629 N N . ALA A 1 80 ? 14.815 1.857 -21.995 1.00 76.44 80 ALA A N 1
ATOM 630 C CA . ALA A 1 80 ? 15.633 2.917 -22.584 1.00 76.44 80 ALA A CA 1
ATOM 631 C C . ALA A 1 80 ? 17.138 2.687 -22.355 1.00 76.44 80 ALA A C 1
ATOM 633 O O . ALA A 1 80 ? 17.943 2.844 -23.278 1.00 76.44 80 ALA A O 1
ATOM 634 N N . VAL A 1 81 ? 17.523 2.252 -21.151 1.00 76.12 81 VAL A N 1
ATOM 635 C CA . VAL A 1 81 ? 18.911 1.896 -20.824 1.00 76.12 81 VAL A CA 1
ATOM 636 C C . VAL A 1 81 ? 19.368 0.691 -21.647 1.00 76.12 81 VAL A C 1
ATOM 638 O O . VAL A 1 81 ? 20.409 0.758 -22.298 1.00 76.12 81 VAL A O 1
ATOM 641 N N . LEU A 1 82 ? 18.580 -0.388 -21.683 1.00 74.38 82 LEU A N 1
ATOM 642 C CA . LEU A 1 82 ? 18.895 -1.584 -22.470 1.00 74.38 82 LEU A CA 1
ATOM 643 C C . LEU A 1 82 ? 18.999 -1.272 -23.965 1.00 74.38 82 LEU A C 1
ATOM 645 O O . LEU A 1 82 ? 19.932 -1.739 -24.614 1.00 74.38 82 LEU A O 1
ATOM 649 N N . PHE A 1 83 ? 18.096 -0.448 -24.502 1.00 77.00 83 PHE A N 1
ATOM 650 C CA . PHE A 1 83 ? 18.167 0.018 -25.884 1.00 77.00 83 PHE A CA 1
ATOM 651 C C . PHE A 1 83 ? 19.480 0.760 -26.148 1.00 77.00 83 PHE A C 1
ATOM 653 O O . PHE A 1 83 ? 20.163 0.455 -27.120 1.00 77.00 83 PHE A O 1
ATOM 660 N N . THR A 1 84 ? 19.876 1.665 -25.251 1.00 74.38 84 THR A N 1
ATOM 661 C CA . THR A 1 84 ? 21.130 2.427 -25.364 1.00 74.38 84 THR A CA 1
ATOM 662 C C . THR A 1 84 ? 22.362 1.514 -25.339 1.00 74.38 84 THR A C 1
ATOM 664 O O . THR A 1 84 ? 23.273 1.688 -26.146 1.00 74.38 84 THR A O 1
ATOM 667 N N . ILE A 1 85 ? 22.383 0.502 -24.463 1.00 73.06 85 ILE A N 1
ATOM 668 C CA . ILE A 1 85 ? 23.481 -0.476 -24.369 1.00 73.06 85 ILE A CA 1
ATOM 669 C C . ILE A 1 85 ? 23.570 -1.329 -25.641 1.00 73.06 85 ILE A C 1
ATOM 671 O O . ILE A 1 85 ? 24.647 -1.462 -26.223 1.00 73.06 85 ILE A O 1
ATOM 675 N N . VAL A 1 86 ? 22.445 -1.898 -26.085 1.00 72.56 86 VAL A N 1
ATOM 676 C CA . VAL A 1 86 ? 22.381 -2.721 -27.305 1.00 72.56 86 VAL A CA 1
ATOM 677 C C . VAL A 1 86 ? 22.796 -1.899 -28.523 1.00 72.56 86 VAL A C 1
ATOM 679 O O . VAL A 1 86 ? 23.580 -2.367 -29.345 1.00 72.56 86 VAL A O 1
ATOM 682 N N . TRP A 1 87 ? 22.319 -0.658 -28.609 1.00 70.75 87 TRP A N 1
ATOM 683 C CA . TRP A 1 87 ? 22.651 0.281 -29.674 1.00 70.75 87 TRP A CA 1
ATOM 684 C C . TRP A 1 87 ? 24.151 0.561 -29.758 1.00 70.75 87 TRP A C 1
ATOM 686 O O . TRP A 1 87 ? 24.736 0.489 -30.837 1.00 70.75 87 TRP A O 1
ATOM 696 N N . TRP A 1 88 ? 24.790 0.813 -28.615 1.00 71.25 88 TRP A N 1
ATOM 697 C CA . TRP A 1 88 ? 26.220 1.109 -28.562 1.00 71.25 88 TRP A CA 1
ATOM 698 C C 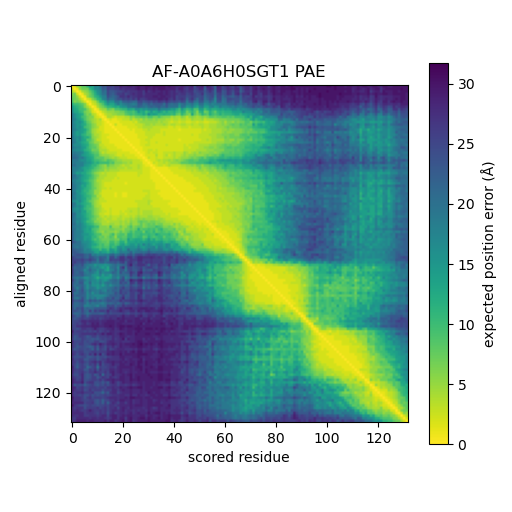. TRP A 1 88 ? 27.096 -0.086 -28.968 1.00 71.25 88 TRP A C 1
ATOM 700 O O . TRP A 1 88 ? 28.198 0.095 -29.479 1.00 71.25 88 TRP A O 1
ATOM 710 N N . ASN A 1 89 ? 26.616 -1.316 -28.761 1.00 69.94 89 ASN A N 1
ATOM 711 C CA . ASN A 1 89 ? 27.380 -2.533 -29.042 1.00 69.94 89 ASN A CA 1
ATOM 712 C C . ASN A 1 89 ? 27.178 -3.085 -30.469 1.00 69.94 89 ASN A C 1
ATOM 714 O O . ASN A 1 89 ? 27.911 -3.972 -30.907 1.00 69.94 89 ASN A O 1
ATOM 718 N N . VAL A 1 90 ? 26.205 -2.574 -31.230 1.00 69.69 90 VAL A N 1
ATOM 719 C CA . VAL A 1 90 ? 25.945 -3.042 -32.597 1.00 69.69 90 VAL A CA 1
ATOM 720 C C . VAL A 1 90 ? 27.010 -2.533 -33.577 1.00 69.69 90 VAL A C 1
ATOM 722 O O . VAL A 1 90 ? 27.348 -1.354 -33.625 1.00 69.69 90 VAL A O 1
ATOM 725 N N . SER A 1 91 ? 27.518 -3.430 -34.427 1.00 67.06 91 SER A N 1
ATOM 726 C CA . SER A 1 91 ? 28.384 -3.082 -35.562 1.00 67.06 91 SER A CA 1
ATOM 727 C C . SER A 1 91 ? 27.614 -2.239 -36.588 1.00 67.06 91 SER A C 1
ATOM 729 O O . SER A 1 91 ? 26.721 -2.735 -37.279 1.00 67.06 91 SER A O 1
ATOM 731 N N . HIS A 1 92 ? 27.991 -0.964 -36.700 1.00 70.44 92 HIS A N 1
ATOM 732 C CA . HIS A 1 92 ? 27.380 0.021 -37.601 1.00 70.44 92 HIS A CA 1
ATOM 733 C C . HIS A 1 92 ? 27.801 -0.151 -39.073 1.00 70.44 92 HIS A C 1
ATOM 735 O O . HIS A 1 92 ? 27.325 0.563 -39.947 1.00 70.44 92 HIS A O 1
ATOM 741 N N . ALA A 1 93 ? 28.692 -1.102 -39.366 1.00 66.94 93 ALA A N 1
ATOM 742 C CA . ALA A 1 93 ? 29.263 -1.298 -40.697 1.00 66.94 93 ALA A CA 1
ATOM 743 C C . ALA A 1 93 ? 28.424 -2.216 -41.612 1.00 66.94 93 ALA A C 1
ATOM 745 O O . ALA A 1 93 ? 28.755 -2.377 -42.785 1.00 66.94 93 ALA A O 1
ATOM 746 N N . ARG A 1 94 ? 27.350 -2.849 -41.110 1.00 67.88 94 ARG A N 1
ATOM 747 C CA . ARG A 1 94 ? 26.506 -3.752 -41.917 1.00 67.88 94 ARG A CA 1
ATOM 748 C C . ARG A 1 94 ? 25.444 -2.992 -42.720 1.00 67.88 94 ARG A C 1
ATOM 750 O O . ARG A 1 94 ? 24.675 -2.224 -42.159 1.00 67.88 94 ARG A O 1
ATOM 757 N N . THR A 1 95 ? 25.296 -3.324 -44.005 1.00 66.19 95 THR A N 1
ATOM 758 C CA . THR A 1 95 ? 24.318 -2.729 -44.945 1.00 66.19 95 THR A CA 1
ATOM 759 C C . THR A 1 95 ? 22.858 -2.785 -44.466 1.00 66.19 95 THR A C 1
ATOM 761 O O . THR A 1 95 ? 22.086 -1.871 -44.734 1.00 66.19 95 THR A O 1
ATOM 764 N N . ASN A 1 96 ? 22.474 -3.807 -43.692 1.00 66.38 96 ASN A N 1
ATOM 765 C CA . ASN A 1 96 ? 21.110 -3.952 -43.153 1.00 66.38 96 ASN A CA 1
ATOM 766 C C . ASN A 1 96 ? 20.864 -3.189 -41.837 1.00 66.38 96 ASN A C 1
ATOM 768 O O . ASN A 1 96 ? 19.782 -3.301 -41.259 1.00 66.38 96 ASN A O 1
ATOM 772 N N . TRP A 1 97 ? 21.844 -2.423 -41.349 1.00 75.88 97 TRP A N 1
ATOM 773 C CA . TRP A 1 97 ? 21.740 -1.674 -40.095 1.00 75.88 97 TRP A CA 1
ATOM 774 C C . TRP A 1 97 ? 20.580 -0.671 -40.116 1.00 75.88 97 TRP A C 1
ATOM 776 O O . TRP A 1 97 ? 19.770 -0.643 -39.192 1.00 75.88 97 TRP A O 1
ATOM 786 N N . LEU A 1 98 ? 20.429 0.071 -41.217 1.00 69.50 98 LEU A N 1
ATOM 787 C CA . LEU A 1 98 ? 19.377 1.078 -41.370 1.00 69.50 98 LEU A CA 1
ATOM 788 C C . LEU A 1 98 ? 17.972 0.450 -41.392 1.00 69.50 98 LEU A C 1
ATOM 790 O O . LEU A 1 98 ? 17.039 0.982 -40.795 1.00 69.50 98 LEU A O 1
ATOM 794 N N . VAL A 1 99 ? 17.821 -0.723 -42.014 1.00 73.88 99 VAL A N 1
ATOM 795 C CA . VAL A 1 99 ? 16.542 -1.453 -42.057 1.00 73.88 99 VAL A CA 1
ATOM 796 C C . VAL A 1 99 ? 16.167 -1.988 -40.673 1.00 73.88 99 VAL A C 1
ATOM 798 O O . VAL A 1 99 ? 15.026 -1.834 -40.239 1.00 73.88 99 VAL A O 1
ATOM 801 N N . MET A 1 100 ? 17.131 -2.562 -39.947 1.00 70.75 100 MET A N 1
ATOM 802 C CA . MET A 1 100 ? 16.914 -3.042 -38.579 1.00 70.75 100 MET A CA 1
ATOM 803 C C . MET A 1 100 ? 16.575 -1.890 -37.618 1.00 70.75 100 MET A C 1
ATOM 805 O O . MET A 1 100 ? 15.732 -2.051 -36.737 1.00 70.75 100 MET A O 1
ATOM 809 N N . PHE A 1 101 ? 17.174 -0.712 -37.820 1.00 72.06 101 PHE A N 1
ATOM 810 C CA . PHE A 1 101 ? 16.880 0.499 -37.053 1.00 72.06 101 PHE A CA 1
ATOM 811 C C . PHE A 1 101 ? 15.426 0.951 -37.219 1.00 72.06 101 PHE A C 1
ATOM 813 O O . PHE A 1 101 ? 14.718 1.139 -36.228 1.00 72.06 101 PHE A O 1
ATOM 820 N N . ILE A 1 102 ? 14.952 1.053 -38.464 1.00 73.81 102 ILE A N 1
ATOM 821 C CA . ILE A 1 102 ? 13.564 1.434 -38.754 1.00 73.81 102 ILE A CA 1
ATOM 822 C C . ILE A 1 102 ? 12.591 0.391 -38.186 1.00 73.81 102 ILE A C 1
ATOM 824 O O . ILE A 1 102 ? 11.604 0.759 -37.550 1.00 73.81 102 ILE A O 1
ATOM 828 N N . ALA A 1 103 ? 12.886 -0.904 -38.338 1.00 76.75 103 ALA A N 1
ATOM 829 C CA . ALA A 1 103 ? 12.060 -1.972 -37.777 1.00 76.75 103 ALA A CA 1
ATOM 830 C C . ALA A 1 103 ? 11.962 -1.893 -36.241 1.00 76.75 103 ALA A C 1
ATOM 832 O O . ALA A 1 103 ? 10.874 -2.037 -35.682 1.00 76.75 103 ALA A O 1
ATOM 833 N N . MET A 1 104 ? 13.071 -1.608 -35.552 1.00 71.06 104 MET A N 1
ATOM 834 C CA . MET A 1 104 ? 13.097 -1.474 -34.092 1.00 71.06 104 MET A CA 1
ATOM 835 C C . MET A 1 104 ? 12.369 -0.225 -33.592 1.00 71.06 104 MET A C 1
ATOM 837 O O . MET A 1 104 ? 11.668 -0.301 -32.580 1.00 71.06 104 MET A O 1
ATOM 841 N N . ILE A 1 105 ? 12.466 0.900 -34.308 1.00 74.56 105 ILE A N 1
ATOM 842 C CA . ILE A 1 105 ? 11.674 2.102 -34.012 1.00 74.56 105 ILE A CA 1
ATOM 843 C C . ILE A 1 105 ? 10.182 1.805 -34.153 1.00 74.56 105 ILE A C 1
ATOM 845 O O . ILE A 1 105 ? 9.413 2.125 -33.249 1.00 74.56 105 ILE A O 1
ATOM 849 N N . LEU A 1 106 ? 9.768 1.156 -35.243 1.00 76.69 106 LEU A N 1
ATOM 850 C CA . LEU A 1 106 ? 8.364 0.817 -35.475 1.00 76.69 106 LEU A CA 1
ATOM 851 C C . LEU A 1 106 ? 7.826 -0.151 -34.416 1.00 76.69 106 LEU A C 1
ATOM 853 O O . LEU A 1 106 ? 6.725 0.058 -33.909 1.00 76.69 106 LEU A O 1
ATOM 857 N N . LEU A 1 107 ? 8.607 -1.163 -34.025 1.00 75.12 107 LEU A N 1
ATOM 858 C CA . LEU A 1 107 ? 8.221 -2.099 -32.967 1.00 75.12 107 LEU A CA 1
ATOM 859 C C . LEU A 1 107 ? 8.109 -1.403 -31.600 1.00 75.12 107 LEU A C 1
ATOM 861 O O . LEU A 1 107 ? 7.166 -1.656 -30.845 1.00 75.12 107 LEU A O 1
ATOM 865 N N . SER A 1 108 ? 9.035 -0.491 -31.295 1.00 72.25 108 SER A N 1
ATOM 866 C CA . SER A 1 108 ? 9.030 0.283 -30.047 1.00 72.25 108 SER A CA 1
ATOM 867 C C . SER A 1 108 ? 7.855 1.263 -30.004 1.00 72.25 108 SER A C 1
ATOM 869 O O . SER A 1 108 ? 7.159 1.349 -28.994 1.00 72.25 108 SER A O 1
ATOM 871 N N . ALA A 1 109 ? 7.566 1.937 -31.121 1.00 72.50 109 ALA A N 1
ATOM 872 C CA . ALA A 1 109 ? 6.412 2.817 -31.273 1.00 72.50 109 ALA A CA 1
ATOM 873 C C . ALA A 1 109 ? 5.088 2.044 -31.171 1.00 72.50 109 ALA A C 1
ATOM 875 O O . ALA A 1 109 ? 4.193 2.465 -30.443 1.00 72.50 109 ALA A O 1
ATOM 876 N N . ALA A 1 110 ? 4.966 0.882 -31.822 1.00 71.56 110 ALA A N 1
ATOM 877 C CA . ALA A 1 110 ? 3.781 0.028 -31.729 1.00 71.56 110 ALA A CA 1
ATOM 878 C C . ALA A 1 110 ? 3.534 -0.455 -30.290 1.00 71.56 110 ALA A C 1
ATOM 880 O O . ALA A 1 110 ? 2.406 -0.396 -29.793 1.00 71.56 110 ALA A O 1
ATOM 881 N N . THR A 1 111 ? 4.599 -0.856 -29.591 1.00 70.38 111 THR A N 1
ATOM 882 C CA . THR A 1 111 ? 4.540 -1.260 -28.179 1.00 70.38 111 THR A CA 1
ATOM 883 C C . THR A 1 111 ? 4.149 -0.081 -27.284 1.00 70.38 111 THR A C 1
ATOM 885 O O . THR A 1 111 ? 3.267 -0.215 -26.434 1.00 70.38 111 THR A O 1
ATOM 888 N N . GLY A 1 112 ? 4.726 1.102 -27.523 1.00 68.75 112 GLY A N 1
ATOM 889 C CA . GLY A 1 112 ? 4.382 2.344 -26.829 1.00 68.75 112 GLY A CA 1
ATOM 890 C C . GLY A 1 112 ? 2.924 2.764 -27.033 1.00 68.75 112 GLY A C 1
ATOM 891 O O . GLY A 1 112 ? 2.251 3.131 -26.072 1.00 68.75 112 GLY A O 1
ATOM 892 N N . ILE A 1 113 ? 2.388 2.638 -28.252 1.00 66.12 113 ILE A N 1
ATOM 893 C CA . ILE A 1 113 ? 0.982 2.931 -28.571 1.00 66.12 113 ILE A CA 1
ATOM 894 C C . ILE A 1 113 ? 0.043 1.940 -27.873 1.00 66.12 113 ILE A C 1
ATOM 896 O O . ILE A 1 113 ? -0.977 2.348 -27.313 1.00 66.12 113 ILE A O 1
ATOM 900 N N . TYR A 1 114 ? 0.369 0.646 -27.864 1.00 62.47 114 TYR A N 1
ATOM 901 C CA . TYR A 1 114 ? -0.455 -0.362 -27.195 1.00 62.47 114 TYR A CA 1
ATOM 902 C C . TYR A 1 114 ? -0.475 -0.162 -25.670 1.00 62.47 114 TYR A C 1
ATOM 904 O O . TYR A 1 114 ? -1.546 -0.167 -25.057 1.00 62.47 114 TYR A O 1
ATOM 912 N N . ALA A 1 115 ? 0.683 0.127 -25.069 1.00 59.25 115 ALA A N 1
ATOM 913 C CA . ALA A 1 115 ? 0.795 0.488 -23.657 1.00 59.25 115 ALA A CA 1
ATOM 914 C C . ALA A 1 115 ? 0.045 1.798 -23.335 1.00 59.25 115 ALA A C 1
ATOM 916 O O . ALA A 1 115 ? -0.719 1.864 -22.368 1.00 59.25 115 ALA A O 1
ATOM 917 N N . GLY A 1 116 ? 0.177 2.814 -24.195 1.00 62.50 116 GLY A N 1
ATOM 918 C CA . GLY A 1 116 ? -0.526 4.096 -24.106 1.00 62.50 116 GLY A CA 1
ATOM 919 C C . GLY A 1 116 ? -2.049 3.959 -24.164 1.00 62.50 116 GLY A C 1
ATOM 920 O O . GLY A 1 116 ? -2.757 4.610 -23.399 1.00 62.50 116 GLY A O 1
ATOM 921 N N . ARG A 1 117 ? -2.581 3.052 -24.995 1.00 60.41 117 ARG A N 1
ATOM 922 C CA . ARG A 1 117 ? -4.025 2.748 -25.049 1.00 60.41 117 ARG A CA 1
ATOM 923 C C . ARG A 1 117 ? -4.544 2.094 -23.767 1.00 60.41 117 ARG A C 1
ATOM 925 O O . ARG A 1 117 ? -5.707 2.307 -23.424 1.00 60.41 117 ARG A O 1
ATOM 932 N N . GLY A 1 118 ? -3.716 1.322 -23.063 1.00 57.03 118 GLY A N 1
ATOM 933 C CA . GLY A 1 118 ? -4.046 0.788 -21.738 1.00 57.03 118 GLY A CA 1
ATOM 934 C C . GLY A 1 118 ? -4.151 1.894 -20.683 1.00 57.03 118 GLY A C 1
ATOM 935 O O . GLY A 1 118 ? -5.121 1.948 -19.930 1.00 57.03 118 GLY A O 1
ATOM 936 N N . ILE A 1 119 ? -3.207 2.837 -20.706 1.00 58.91 119 ILE A N 1
ATOM 937 C CA . ILE A 1 119 ? -3.153 3.991 -19.796 1.00 58.91 119 ILE A CA 1
ATOM 938 C C . ILE A 1 119 ? -4.307 4.965 -20.061 1.00 58.91 119 ILE A C 1
ATOM 940 O O . ILE A 1 119 ? -4.996 5.366 -19.130 1.00 58.91 119 ILE A O 1
ATOM 944 N N . ALA A 1 120 ? -4.592 5.288 -21.325 1.00 59.62 120 ALA A N 1
ATOM 945 C CA . ALA A 1 120 ? -5.696 6.175 -21.693 1.00 59.62 120 ALA A CA 1
ATOM 946 C C . ALA A 1 120 ? -7.065 5.627 -21.250 1.00 59.62 120 ALA A C 1
ATOM 948 O O . ALA A 1 120 ? -7.959 6.396 -20.903 1.00 59.62 120 ALA A O 1
ATOM 949 N N . ARG A 1 121 ? -7.232 4.297 -21.228 1.00 59.75 121 ARG A N 1
ATOM 950 C CA . ARG A 1 121 ? -8.455 3.642 -20.740 1.00 59.75 121 ARG A CA 1
ATOM 951 C C . ARG A 1 121 ? -8.580 3.739 -19.214 1.00 59.75 121 ARG A C 1
ATOM 953 O O . ARG A 1 121 ? -9.670 3.997 -18.711 1.00 59.75 121 ARG A O 1
ATOM 960 N N . ALA A 1 122 ? -7.468 3.598 -18.492 1.00 56.00 122 ALA A N 1
ATOM 961 C CA . ALA A 1 122 ? -7.424 3.761 -17.039 1.00 56.00 122 ALA A CA 1
ATOM 962 C C . ALA A 1 122 ? -7.672 5.220 -16.614 1.00 56.00 122 ALA A C 1
ATOM 964 O O . ALA A 1 122 ? -8.481 5.463 -15.726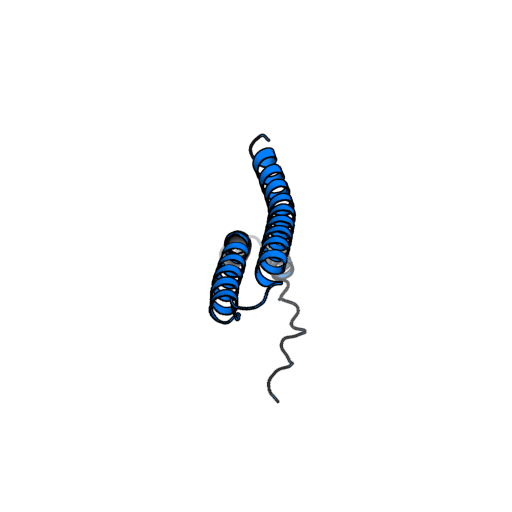 1.00 56.00 122 ALA A O 1
ATOM 965 N N . ILE A 1 123 ? -7.066 6.186 -17.312 1.00 64.44 123 ILE A N 1
ATOM 966 C CA . ILE A 1 123 ? -7.263 7.623 -17.068 1.00 64.44 123 ILE A CA 1
ATOM 967 C C . ILE A 1 123 ? -8.713 8.037 -17.344 1.00 64.44 123 ILE A C 1
ATOM 969 O O . ILE A 1 123 ? -9.311 8.730 -16.532 1.00 64.44 123 ILE A O 1
ATOM 973 N N . ARG A 1 124 ? -9.322 7.564 -18.442 1.00 62.72 124 ARG A N 1
ATOM 974 C CA . ARG A 1 124 ? -10.729 7.870 -18.759 1.00 62.72 124 ARG A CA 1
ATOM 975 C C . ARG A 1 124 ? -11.704 7.312 -17.714 1.00 62.72 124 ARG A C 1
ATOM 977 O O . ARG A 1 124 ? -12.717 7.938 -17.439 1.00 62.72 124 ARG A O 1
ATOM 984 N N . THR A 1 125 ? -11.379 6.166 -17.114 1.00 59.88 125 THR A N 1
ATOM 985 C CA . THR A 1 125 ? -12.179 5.565 -16.030 1.00 59.88 125 THR A CA 1
ATOM 986 C C . THR A 1 125 ? -12.045 6.339 -14.714 1.00 59.88 125 THR A C 1
ATOM 988 O O . THR A 1 125 ? -13.001 6.390 -13.950 1.00 59.88 125 THR A O 1
ATOM 991 N N . TYR A 1 126 ? -10.884 6.947 -14.449 1.00 58.59 126 TYR A N 1
ATOM 992 C CA . TYR A 1 126 ? -10.688 7.822 -13.289 1.00 58.59 126 TYR A CA 1
ATOM 993 C C . TYR A 1 126 ? -11.367 9.184 -13.476 1.00 58.59 126 TYR A C 1
ATOM 995 O O . TYR A 1 126 ? -12.102 9.603 -12.596 1.00 58.59 126 TYR A O 1
ATOM 1003 N N . LEU A 1 127 ? -11.217 9.817 -14.644 1.00 66.25 127 LEU A N 1
ATOM 1004 C CA . LEU A 1 127 ? -11.826 11.122 -14.931 1.00 66.25 127 LEU A CA 1
ATOM 1005 C C . LEU A 1 127 ? -13.363 11.093 -14.940 1.00 66.25 127 LEU A C 1
ATOM 1007 O O . LEU A 1 127 ? -13.979 12.049 -14.507 1.00 66.25 127 LEU A O 1
ATOM 1011 N N . HIS A 1 128 ? -14.002 10.003 -15.382 1.00 58.84 128 HIS A N 1
ATOM 1012 C CA . HIS A 1 128 ? -15.470 9.869 -15.296 1.00 58.84 128 HIS A CA 1
ATOM 1013 C C . HIS A 1 128 ? -15.992 9.602 -13.876 1.00 58.84 128 HIS A C 1
ATOM 1015 O O . HIS A 1 128 ? -17.202 9.554 -13.675 1.00 58.84 128 HIS A O 1
ATOM 1021 N N . ARG A 1 129 ? -15.107 9.369 -12.902 1.00 55.53 129 ARG A N 1
ATOM 1022 C CA . ARG A 1 129 ? -15.490 9.117 -11.511 1.00 55.53 129 ARG A CA 1
ATOM 1023 C C . ARG A 1 129 ? -15.541 10.394 -10.670 1.00 55.53 129 ARG A C 1
ATOM 1025 O O . ARG A 1 129 ? -16.137 10.348 -9.605 1.00 55.53 129 ARG A O 1
ATOM 1032 N N . ASP A 1 130 ? -14.956 11.485 -11.163 1.00 52.25 130 ASP A N 1
ATOM 1033 C CA . ASP A 1 130 ? -14.954 12.798 -10.507 1.00 52.25 130 ASP A CA 1
ATOM 1034 C C . ASP A 1 130 ? -16.185 13.656 -10.887 1.00 52.25 130 ASP A C 1
ATOM 1036 O O . ASP A 1 130 ? -16.418 14.696 -10.277 1.00 52.25 130 ASP A O 1
ATOM 1040 N N . ASP A 1 131 ? -16.998 13.200 -11.851 1.00 51.91 131 ASP A N 1
ATOM 1041 C CA . ASP A 1 131 ? -18.224 13.873 -12.323 1.00 51.91 131 ASP A CA 1
ATOM 1042 C C . ASP A 1 131 ? -19.531 13.308 -11.699 1.00 51.91 131 ASP A C 1
ATOM 1044 O O . ASP A 1 131 ? -20.625 13.650 -12.158 1.00 51.91 131 ASP A O 1
ATOM 1048 N N . ALA A 1 132 ? -19.456 12.431 -10.685 1.00 43.06 132 ALA A N 1
ATOM 1049 C CA . ALA A 1 132 ? -20.610 11.804 -10.012 1.00 43.06 132 ALA A CA 1
ATOM 1050 C C . ALA A 1 132 ? -20.503 11.880 -8.484 1.00 43.06 132 ALA A C 1
ATOM 1052 O O . ALA A 1 132 ? -21.555 12.092 -7.839 1.00 43.06 132 ALA A O 1
#

pLDDT: mean 74.34, std 14.01, range [43.06, 95.75]

Foldseek 3Di:
DPDPPPPDPPDPPLVVVLVVLVVVLVPDDPVPVVVSVVSVVVSVVSVVVVVVVVVVVVVVVVVVVVVVVCVVVVVVVVVVVVCVVVVVPDDPPDPCPVVVVVVVVVVVVVVVVVVVVVVVVVVVVVVVVVVD

Nearest PDB structures (foldseek):
  6w6e-assembly1_A  TM=4.627E-01  e=8.489E+00  Mycobacterium tuberculosis

Mean predicted aligned error: 15.47 Å

Solvent-accessible surface area (backbone atoms only — not comparable to full-atom values): 7800 Å² total; per-residue (Å²): 143,86,88,77,80,83,82,74,74,72,72,79,63,61,68,64,49,49,55,50,54,50,57,50,54,72,68,50,61,82,90,44,52,70,60,48,53,53,52,50,55,57,48,52,53,54,51,53,52,53,50,52,52,51,49,52,52,48,51,52,48,51,52,56,57,57,54,64,70,51,56,61,57,53,52,52,49,51,50,53,52,50,49,53,54,54,57,72,69,51,76,82,85,47,90,62,46,66,58,53,50,52,51,50,50,52,52,50,50,53,51,49,51,55,53,46,55,55,48,54,53,54,50,54,58,52,62,64,59,78,79,115

Organism: NCBI:txid117567

Sequence (132 aa):
MLGVIAGNLKPPDVRGLIVKDMDLLERIPADQAERRARLQASIDQRIDELITAGERTRELRDAAMSYRGNWRDIVLFVCAVLFTIVWWNVSHARTNWLVMFIAMILLSAATGIYAGRGIARAIRTYLHRDDA

Secondary structure (DSSP, 8-state):
----GGG--PPP-HHHHHHHHHHHHHHS-TT-HHHHHHHHHHHHHHHHHHHHHHHHHHHHHHHHHHHTTTHHHHHHHHHHHHHHHHHHHS-TTSTTHHHHHHHHHHHHHHHHHHHHHHHHHHHHHHHTTS--

Radius of gyration: 29.71 Å; Cα contacts (8 Å, |Δi|>4): 13; chains: 1; bounding box: 58×41×85 Å